Protein AF-A0A1I5LVK2-F1 (afdb_monomer_lite)

Structure (mmCIF, N/CA/C/O backbone):
data_AF-A0A1I5LVK2-F1
#
_entry.id   AF-A0A1I5LVK2-F1
#
loop_
_atom_site.group_PDB
_atom_site.id
_atom_site.type_symbol
_atom_site.label_atom_id
_atom_site.label_alt_id
_atom_site.label_comp_id
_atom_site.label_asym_id
_atom_site.label_entity_id
_atom_site.label_seq_id
_atom_site.pdbx_PDB_ins_code
_atom_site.Cartn_x
_atom_site.Cartn_y
_atom_site.Cartn_z
_atom_site.occupancy
_atom_site.B_iso_or_equiv
_atom_site.auth_seq_id
_atom_site.auth_comp_id
_atom_site.auth_asym_id
_atom_site.auth_atom_id
_atom_site.pdbx_PDB_model_num
ATOM 1 N N . MET A 1 1 ? 10.920 -1.370 -8.338 1.00 91.69 1 MET A N 1
ATOM 2 C 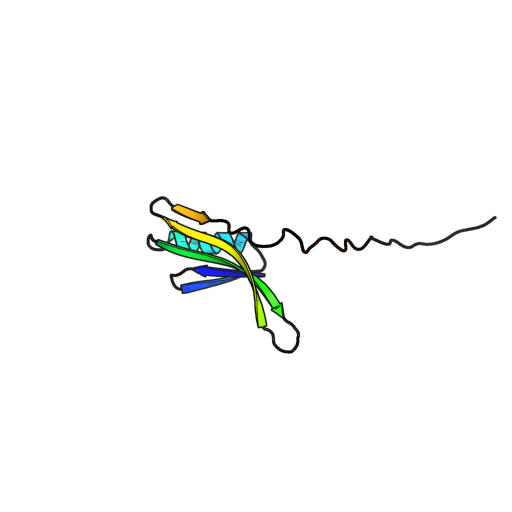CA . MET A 1 1 ? 9.655 -0.645 -8.576 1.00 91.69 1 MET A CA 1
ATOM 3 C C . MET A 1 1 ? 8.695 -1.014 -7.463 1.00 91.69 1 MET A C 1
ATOM 5 O O . MET A 1 1 ? 8.809 -2.104 -6.922 1.00 91.69 1 MET A O 1
ATOM 9 N N . TYR A 1 2 ? 7.764 -0.139 -7.130 1.00 92.25 2 TYR A N 1
ATOM 10 C CA . TYR A 1 2 ? 6.768 -0.337 -6.092 1.00 92.25 2 TYR A CA 1
ATOM 11 C C . TYR A 1 2 ? 5.381 -0.197 -6.699 1.00 92.25 2 TYR A C 1
ATOM 13 O O . TYR A 1 2 ? 5.048 0.837 -7.275 1.00 92.25 2 TYR A O 1
ATOM 21 N N . ALA A 1 3 ? 4.586 -1.251 -6.582 1.00 94.94 3 ALA A N 1
ATOM 22 C CA . ALA A 1 3 ? 3.168 -1.215 -6.892 1.00 94.94 3 ALA A CA 1
ATOM 23 C C . ALA A 1 3 ? 2.394 -0.938 -5.605 1.00 94.94 3 ALA A C 1
ATOM 25 O O . ALA A 1 3 ? 2.745 -1.456 -4.545 1.00 94.94 3 ALA A O 1
ATOM 26 N N . TRP A 1 4 ? 1.341 -0.140 -5.687 1.00 95.75 4 TRP A N 1
ATOM 27 C CA . TRP A 1 4 ? 0.462 0.119 -4.559 1.00 95.75 4 TRP A CA 1
ATOM 28 C C . TRP A 1 4 ? -0.997 0.014 -4.976 1.00 95.75 4 TRP A C 1
ATOM 30 O O . TRP A 1 4 ? -1.358 0.330 -6.110 1.00 95.75 4 TRP A O 1
ATOM 40 N N . ASP A 1 5 ? -1.832 -0.431 -4.049 1.00 96.06 5 ASP A N 1
ATOM 41 C CA . ASP A 1 5 ? -3.272 -0.557 -4.234 1.00 96.06 5 ASP A CA 1
ATOM 42 C C . ASP A 1 5 ? -4.013 -0.333 -2.919 1.00 96.06 5 ASP A C 1
ATOM 44 O O . ASP A 1 5 ? -3.478 -0.530 -1.825 1.00 96.06 5 ASP A O 1
ATOM 48 N N . VAL A 1 6 ? -5.266 0.086 -3.040 1.00 95.88 6 VAL A N 1
ATOM 49 C CA . VAL A 1 6 ? -6.200 0.287 -1.940 1.00 95.88 6 VAL A CA 1
ATOM 50 C C . VAL A 1 6 ? -7.509 -0.411 -2.286 1.00 95.88 6 VAL A C 1
ATOM 52 O O . VAL A 1 6 ? -7.974 -0.376 -3.423 1.00 95.88 6 VAL A O 1
ATOM 55 N N . GLY A 1 7 ? -8.154 -1.021 -1.291 1.00 93.19 7 GLY A N 1
ATOM 56 C CA . GLY A 1 7 ? -9.404 -1.773 -1.447 1.00 93.19 7 GLY A CA 1
ATOM 57 C C . GLY A 1 7 ? -10.606 -0.954 -1.937 1.00 93.19 7 GLY A C 1
ATOM 58 O O . GLY A 1 7 ? -11.682 -1.514 -2.110 1.00 93.19 7 GLY A O 1
ATOM 59 N N . ASN A 1 8 ? -10.440 0.353 -2.159 1.00 89.06 8 ASN A N 1
ATOM 60 C CA . ASN A 1 8 ? -11.409 1.228 -2.820 1.00 89.06 8 ASN A CA 1
ATOM 61 C C . ASN A 1 8 ? -11.180 1.352 -4.346 1.00 89.06 8 ASN A C 1
ATOM 63 O O . ASN A 1 8 ? -11.862 2.142 -4.993 1.00 89.06 8 ASN A O 1
ATOM 67 N N . GLY A 1 9 ? -10.228 0.603 -4.914 1.00 91.00 9 GLY A N 1
ATOM 68 C CA . GLY A 1 9 ? -9.939 0.567 -6.350 1.00 91.00 9 GLY A CA 1
ATOM 69 C C . GLY A 1 9 ? -8.869 1.553 -6.826 1.00 91.00 9 GLY A C 1
ATOM 70 O O . GLY A 1 9 ? -8.574 1.585 -8.017 1.00 91.00 9 GLY A O 1
ATOM 71 N N . GLN A 1 10 ? -8.270 2.349 -5.935 1.00 95.25 10 GLN A N 1
ATOM 72 C CA . GLN A 1 10 ? -7.130 3.199 -6.290 1.00 95.25 10 GLN A CA 1
ATOM 73 C C . GLN A 1 10 ? -5.836 2.382 -6.306 1.00 95.25 10 GLN A C 1
ATOM 75 O O . GLN A 1 10 ? -5.576 1.615 -5.381 1.00 95.25 10 GLN A O 1
ATOM 80 N N . SER A 1 11 ? -5.013 2.564 -7.335 1.00 95.75 11 SER A N 1
ATOM 81 C CA . SER A 1 11 ? -3.742 1.850 -7.482 1.00 95.75 11 SER A CA 1
ATOM 82 C C . SER A 1 11 ? -2.768 2.590 -8.394 1.00 95.75 11 SER A C 1
ATOM 84 O O . SER A 1 11 ? -3.190 3.398 -9.224 1.00 95.75 11 SER A O 1
ATOM 86 N N . GLY A 1 12 ? -1.482 2.256 -8.307 1.00 95.25 12 GLY A N 1
ATOM 87 C CA . GLY A 1 12 ? -0.449 2.793 -9.188 1.00 95.25 12 GLY A CA 1
ATOM 88 C C . GLY A 1 12 ? 0.900 2.092 -9.041 1.00 95.25 12 GLY A C 1
ATOM 89 O O . GLY A 1 12 ? 1.063 1.171 -8.242 1.00 95.25 12 GLY A O 1
ATOM 90 N N . VAL A 1 13 ? 1.879 2.541 -9.828 1.00 94.62 13 VAL A N 1
ATOM 91 C CA . VAL A 1 13 ? 3.269 2.065 -9.782 1.00 94.62 13 VAL A CA 1
ATOM 92 C C . VAL A 1 13 ? 4.207 3.268 -9.764 1.00 94.62 13 VAL A C 1
ATOM 94 O O . VAL A 1 13 ? 3.979 4.247 -10.469 1.00 94.62 13 VAL A O 1
ATOM 97 N N . THR A 1 14 ? 5.261 3.194 -8.959 1.00 94.38 14 THR A N 1
ATOM 98 C CA . THR A 1 14 ? 6.326 4.202 -8.865 1.00 94.38 14 THR A CA 1
ATOM 99 C C . THR A 1 14 ? 7.662 3.512 -8.595 1.00 94.38 14 THR A C 1
ATOM 101 O O . THR A 1 14 ? 7.709 2.370 -8.147 1.00 94.38 14 THR A O 1
ATOM 104 N N . ASP A 1 15 ? 8.776 4.147 -8.918 1.00 92.75 15 ASP A N 1
ATOM 105 C CA . ASP A 1 15 ? 10.120 3.696 -8.559 1.00 92.75 15 ASP A CA 1
ATOM 106 C C . ASP A 1 15 ? 10.545 4.120 -7.141 1.00 92.75 15 ASP A C 1
ATOM 108 O O . ASP A 1 15 ? 11.512 3.564 -6.619 1.00 92.75 15 ASP A O 1
ATOM 112 N N . ASP A 1 16 ? 9.777 4.996 -6.490 1.00 92.62 16 ASP A N 1
ATOM 113 C CA . ASP A 1 16 ? 10.025 5.516 -5.147 1.00 92.62 16 ASP A CA 1
ATOM 114 C C . ASP A 1 16 ? 9.083 4.876 -4.104 1.00 92.62 16 ASP A C 1
ATOM 116 O O . ASP A 1 16 ? 7.853 4.949 -4.188 1.00 92.62 16 ASP A O 1
ATOM 120 N N . MET A 1 17 ? 9.677 4.234 -3.095 1.00 91.25 17 MET A N 1
ATOM 121 C CA . MET A 1 17 ? 8.948 3.590 -2.001 1.00 91.25 17 MET A CA 1
ATOM 122 C C . MET A 1 17 ? 8.163 4.596 -1.157 1.00 91.25 17 MET A C 1
ATOM 124 O O . MET A 1 17 ? 7.022 4.319 -0.784 1.00 91.25 17 MET A O 1
ATOM 128 N N . ASP A 1 18 ? 8.757 5.747 -0.854 1.00 92.81 18 ASP A N 1
ATOM 129 C CA . ASP A 1 18 ? 8.147 6.763 -0.001 1.00 92.81 18 ASP A CA 1
ATOM 130 C C . ASP A 1 18 ? 6.978 7.424 -0.734 1.00 92.81 18 ASP A C 1
ATOM 132 O O . ASP A 1 18 ? 5.915 7.645 -0.149 1.00 92.81 18 ASP A O 1
ATOM 136 N N . ALA A 1 19 ? 7.113 7.628 -2.049 1.00 94.69 19 ALA A N 1
ATOM 137 C CA . ALA A 1 19 ? 6.003 8.059 -2.892 1.00 94.69 19 ALA A CA 1
ATOM 138 C C . ALA A 1 19 ? 4.864 7.023 -2.919 1.00 94.69 19 ALA A C 1
ATOM 140 O O . ALA A 1 19 ? 3.688 7.391 -2.847 1.00 94.69 19 ALA A O 1
ATOM 141 N N . ALA A 1 20 ? 5.173 5.723 -2.990 1.00 94.25 20 ALA A N 1
ATOM 142 C CA . ALA A 1 20 ? 4.158 4.667 -2.935 1.00 94.25 20 ALA A CA 1
ATOM 143 C C . ALA A 1 20 ? 3.402 4.670 -1.595 1.00 94.25 20 ALA A C 1
ATOM 145 O O . ALA A 1 20 ? 2.172 4.602 -1.574 1.00 94.25 20 ALA A O 1
ATOM 146 N N . ILE A 1 21 ? 4.128 4.810 -0.482 1.00 94.00 21 ILE A N 1
ATOM 147 C CA . ILE A 1 21 ? 3.560 4.924 0.867 1.00 94.00 21 ILE A CA 1
ATOM 148 C C . ILE A 1 21 ? 2.650 6.153 0.961 1.00 94.00 21 ILE A C 1
ATOM 150 O O . ILE A 1 21 ? 1.491 6.023 1.357 1.00 94.00 21 ILE A O 1
ATOM 154 N N . ALA A 1 22 ? 3.127 7.325 0.535 1.00 94.88 22 ALA A N 1
ATOM 155 C CA . ALA A 1 22 ? 2.356 8.566 0.559 1.00 94.88 22 ALA A CA 1
ATOM 156 C C . ALA A 1 22 ? 1.058 8.473 -0.263 1.00 94.88 22 ALA A C 1
ATOM 158 O O . ALA A 1 22 ? 0.013 8.957 0.178 1.00 94.88 22 ALA A O 1
ATOM 159 N N . ASN A 1 23 ? 1.091 7.801 -1.419 1.00 95.81 23 ASN A N 1
ATOM 160 C CA . ASN A 1 23 ? -0.104 7.563 -2.230 1.00 95.81 23 ASN A CA 1
ATOM 161 C C . ASN A 1 23 ? -1.138 6.687 -1.504 1.00 95.81 23 ASN A C 1
ATOM 163 O O . ASN A 1 23 ? -2.324 7.022 -1.494 1.00 95.81 23 ASN A O 1
ATOM 167 N N . VAL A 1 24 ? -0.703 5.606 -0.845 1.00 95.25 24 VAL A N 1
ATOM 168 C CA . VAL A 1 24 ? -1.591 4.758 -0.031 1.00 95.25 24 VAL A CA 1
ATOM 169 C C . VAL A 1 24 ? -2.179 5.539 1.141 1.00 95.25 24 VAL A C 1
ATOM 171 O O . VAL A 1 24 ? -3.378 5.436 1.402 1.00 95.25 24 VAL A O 1
ATOM 174 N N . GLU A 1 25 ? -1.378 6.349 1.836 1.00 94.94 25 GLU A N 1
ATOM 175 C CA . GLU A 1 25 ? -1.885 7.184 2.927 1.00 94.9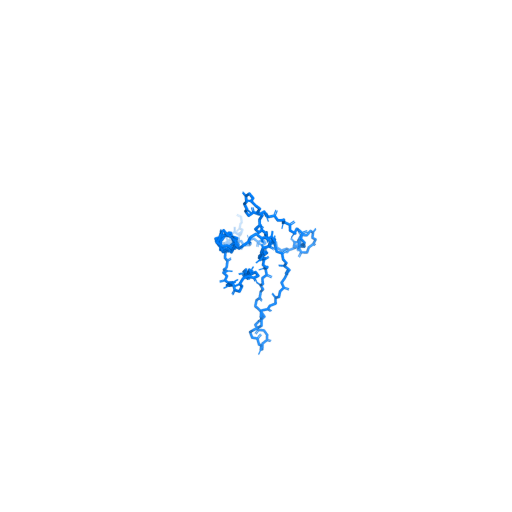4 25 GLU A CA 1
ATOM 176 C C . GLU A 1 25 ? -2.939 8.176 2.446 1.00 94.94 25 GLU A C 1
ATOM 178 O O . GLU A 1 25 ? -3.992 8.309 3.074 1.00 94.94 25 GLU A O 1
ATOM 183 N N . LEU A 1 26 ? -2.666 8.867 1.339 1.00 94.88 26 LEU A N 1
ATOM 184 C CA . LEU A 1 26 ? -3.577 9.848 0.765 1.00 94.88 26 LEU A CA 1
ATOM 185 C C . LEU A 1 26 ? -4.903 9.194 0.361 1.00 94.88 26 LEU A C 1
ATOM 187 O O . LEU A 1 26 ? -5.968 9.701 0.714 1.00 94.88 26 LEU A O 1
ATOM 191 N N . ALA A 1 27 ? -4.839 8.041 -0.308 1.00 94.75 27 ALA A N 1
ATOM 192 C CA . ALA A 1 27 ? -6.013 7.269 -0.702 1.00 94.75 27 ALA A CA 1
ATOM 193 C C . ALA A 1 27 ? -6.821 6.777 0.514 1.00 94.75 27 ALA A C 1
ATOM 195 O O . ALA A 1 27 ? -8.045 6.911 0.549 1.00 94.75 27 ALA A O 1
ATOM 196 N N . LEU A 1 28 ? -6.156 6.276 1.561 1.00 94.88 28 LEU A N 1
ATOM 197 C CA . LEU A 1 28 ? -6.831 5.799 2.771 1.00 94.88 28 LEU A CA 1
ATOM 198 C C . LEU A 1 28 ? -7.431 6.923 3.621 1.00 94.88 28 LEU A C 1
ATOM 200 O O . LEU A 1 28 ? -8.441 6.692 4.284 1.00 94.88 28 LEU A O 1
ATOM 204 N N . ARG A 1 29 ? -6.862 8.136 3.616 1.00 92.75 29 ARG A N 1
ATOM 205 C CA . ARG A 1 29 ? -7.425 9.287 4.352 1.00 92.75 29 ARG A CA 1
ATOM 206 C C . ARG A 1 29 ? -8.832 9.654 3.881 1.00 92.75 29 ARG A C 1
ATOM 208 O O . ARG A 1 29 ? -9.643 10.058 4.710 1.00 92.75 29 ARG A O 1
ATOM 215 N N . GLY A 1 30 ? -9.112 9.500 2.587 1.00 89.06 30 GLY A N 1
ATOM 216 C CA . GLY A 1 30 ? -10.437 9.728 2.001 1.00 89.06 30 GLY A CA 1
ATOM 217 C C . GLY A 1 30 ? -11.368 8.511 2.038 1.00 89.06 30 GLY A C 1
ATOM 218 O O . GLY A 1 30 ? -12.530 8.626 1.658 1.00 89.06 30 GLY A O 1
ATOM 219 N N . ALA A 1 31 ? -10.877 7.348 2.469 1.00 91.69 31 ALA A N 1
ATOM 220 C CA . ALA A 1 31 ? -11.630 6.101 2.460 1.00 91.69 31 ALA A CA 1
ATOM 221 C C . ALA A 1 31 ? -12.424 5.876 3.759 1.00 91.69 31 ALA A C 1
ATOM 223 O O . ALA A 1 31 ? -12.122 6.438 4.816 1.00 91.69 31 ALA A O 1
ATOM 224 N N . SER A 1 32 ? -13.430 5.001 3.693 1.00 92.75 32 SER A N 1
ATOM 225 C CA . SER A 1 32 ? -14.174 4.540 4.869 1.00 92.75 32 SER A CA 1
ATOM 226 C C . SER A 1 32 ? -13.277 3.770 5.848 1.00 92.75 32 SER A C 1
ATOM 228 O O . SER A 1 32 ? -12.300 3.127 5.451 1.00 92.75 32 SER A O 1
ATOM 230 N N . THR A 1 33 ? -13.628 3.786 7.139 1.00 94.25 33 THR A N 1
ATOM 231 C CA . THR A 1 33 ? -12.978 2.930 8.144 1.00 94.25 33 THR A CA 1
ATOM 232 C C . THR A 1 33 ? -13.013 1.466 7.704 1.00 94.25 33 THR A C 1
ATOM 234 O O . THR A 1 33 ? -14.021 0.970 7.207 1.00 94.25 33 THR A O 1
ATOM 237 N N . GLY A 1 34 ? -11.898 0.763 7.898 1.00 92.50 34 GLY A N 1
ATOM 238 C CA . GLY A 1 34 ? -11.740 -0.652 7.577 1.00 92.50 34 GLY A CA 1
ATOM 239 C C . GLY A 1 34 ? -11.133 -0.919 6.201 1.00 92.50 34 GLY A C 1
ATOM 240 O O . GLY A 1 34 ? -10.643 -2.029 5.980 1.00 92.50 34 GLY A O 1
ATOM 241 N N . VAL A 1 35 ? -11.086 0.079 5.310 1.00 95.56 35 VAL A N 1
ATOM 242 C CA . VAL A 1 35 ? -10.412 -0.046 4.009 1.00 95.56 35 VAL A CA 1
ATOM 243 C C . VAL A 1 35 ? -8.918 -0.285 4.221 1.00 95.56 35 VAL A C 1
ATOM 245 O O . VAL A 1 35 ? -8.295 0.296 5.112 1.00 95.56 35 VAL A O 1
ATOM 248 N N . ARG A 1 36 ? -8.346 -1.175 3.411 1.00 96.19 36 ARG A N 1
ATOM 249 C CA . ARG A 1 36 ? -6.936 -1.572 3.472 1.00 96.19 36 ARG A CA 1
ATOM 250 C C . ARG A 1 36 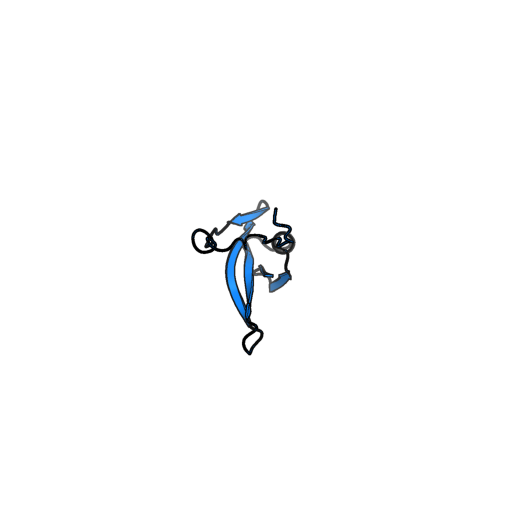? -6.205 -1.126 2.219 1.00 96.19 36 ARG A C 1
ATOM 252 O O . ARG A 1 36 ? -6.823 -1.023 1.166 1.00 96.19 36 ARG A O 1
ATOM 259 N N . GLY A 1 37 ? -4.909 -0.898 2.342 1.00 95.81 37 GLY A N 1
ATOM 260 C CA . GLY A 1 37 ? -4.006 -0.686 1.223 1.00 95.81 37 GLY A CA 1
ATOM 261 C C . GLY A 1 37 ? -2.700 -1.434 1.431 1.00 95.81 37 GLY A C 1
ATOM 262 O O . GLY A 1 37 ? -2.364 -1.812 2.555 1.0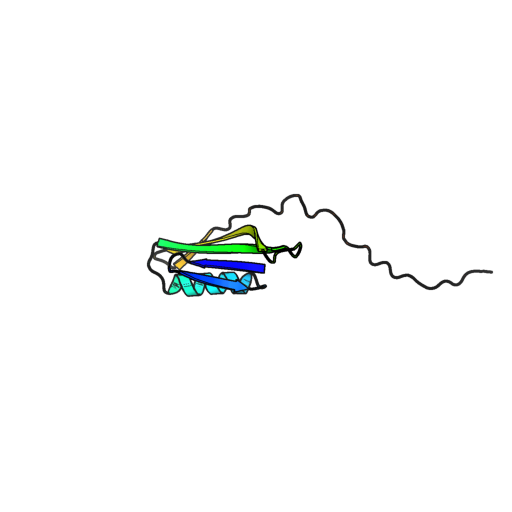0 95.81 37 GLY A O 1
ATOM 263 N N . ALA A 1 38 ? -1.976 -1.665 0.347 1.00 95.38 38 ALA A N 1
ATOM 264 C CA . ALA A 1 38 ? -0.704 -2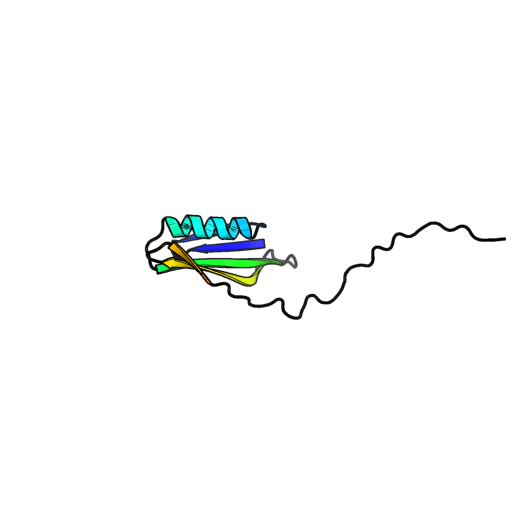.361 0.366 1.00 95.38 38 ALA A CA 1
ATOM 265 C C . ALA A 1 38 ? 0.290 -1.690 -0.578 1.00 95.38 38 ALA A C 1
ATOM 267 O O . ALA A 1 38 ? -0.079 -1.106 -1.595 1.00 95.38 38 ALA A O 1
ATOM 268 N N . VAL A 1 39 ? 1.565 -1.814 -0.229 1.00 94.62 39 VAL A N 1
ATOM 269 C CA . VAL A 1 39 ? 2.697 -1.505 -1.096 1.00 94.62 39 VAL A CA 1
ATOM 270 C C . VAL A 1 39 ? 3.475 -2.799 -1.309 1.00 94.62 39 VAL A C 1
ATOM 272 O O . VAL A 1 39 ? 3.840 -3.488 -0.350 1.00 94.62 39 VAL A O 1
ATOM 275 N N . ARG A 1 40 ? 3.729 -3.134 -2.571 1.00 93.31 40 ARG A N 1
ATOM 276 C CA . ARG A 1 40 ? 4.457 -4.322 -3.022 1.00 93.31 40 ARG A CA 1
ATOM 277 C C . ARG A 1 40 ? 5.713 -3.909 -3.765 1.00 93.31 40 ARG A C 1
ATOM 279 O O . ARG A 1 40 ? 5.666 -2.995 -4.585 1.00 93.31 40 ARG A O 1
ATOM 286 N N . LEU A 1 41 ? 6.824 -4.592 -3.512 1.00 90.88 41 LEU A N 1
ATOM 287 C CA . LEU A 1 41 ? 7.991 -4.491 -4.375 1.00 90.88 41 LEU A CA 1
ATOM 288 C C . LEU A 1 41 ? 7.742 -5.353 -5.612 1.00 90.88 41 LEU A C 1
ATOM 290 O O . LEU A 1 41 ? 7.409 -6.527 -5.503 1.00 90.88 41 LEU A O 1
ATOM 294 N N . VAL A 1 42 ? 7.943 -4.774 -6.788 1.00 89.88 42 VAL A N 1
ATOM 295 C CA . VAL A 1 42 ? 7.854 -5.475 -8.065 1.00 89.88 42 VAL A CA 1
ATOM 296 C C . VAL A 1 42 ? 9.108 -5.225 -8.899 1.00 89.88 42 VAL A C 1
ATOM 298 O O . VAL A 1 42 ? 9.735 -4.156 -8.840 1.00 89.88 42 VAL A O 1
ATOM 301 N N . THR A 1 43 ? 9.469 -6.216 -9.703 1.00 87.31 43 THR A N 1
ATOM 302 C CA . THR A 1 43 ? 10.488 -6.098 -10.751 1.00 87.31 43 THR A CA 1
ATOM 303 C C . THR A 1 43 ? 9.884 -6.441 -12.106 1.00 87.31 43 THR A C 1
ATOM 305 O O . THR A 1 43 ? 8.801 -7.012 -12.175 1.00 87.31 43 THR A O 1
ATOM 308 N N . VAL A 1 44 ? 10.559 -6.071 -13.190 1.00 82.38 44 VAL A N 1
ATOM 309 C CA . VAL A 1 44 ? 10.123 -6.392 -14.551 1.00 82.38 44 VAL A CA 1
ATOM 310 C C . VAL A 1 44 ? 11.049 -7.460 -15.111 1.00 82.38 44 VAL A C 1
ATOM 312 O O . VAL A 1 44 ? 12.264 -7.262 -15.167 1.00 82.38 44 VAL A O 1
ATOM 315 N N . SER A 1 45 ? 10.481 -8.585 -15.538 1.00 78.75 45 SER A N 1
ATOM 316 C CA . SER A 1 45 ? 11.210 -9.554 -16.355 1.00 78.75 45 SER A CA 1
ATOM 317 C C . SER A 1 45 ? 11.334 -9.022 -17.776 1.00 78.75 45 SER A C 1
ATOM 319 O O . SER A 1 45 ? 10.340 -8.625 -18.378 1.00 78.75 45 SER A O 1
ATOM 321 N N . MET A 1 46 ? 12.550 -9.023 -18.320 1.00 68.56 46 MET A N 1
ATOM 322 C CA . MET A 1 46 ? 12.822 -8.628 -19.711 1.00 68.56 46 MET A CA 1
ATOM 323 C C . MET A 1 46 ? 13.003 -9.845 -20.637 1.00 68.56 46 MET A C 1
ATOM 325 O O . MET A 1 46 ? 13.272 -9.694 -21.828 1.00 68.56 46 MET A O 1
ATOM 329 N N . CYS A 1 47 ? 12.845 -11.067 -20.119 1.00 63.22 47 CYS A N 1
ATOM 330 C CA . CYS A 1 47 ? 12.998 -12.297 -20.893 1.00 63.22 47 CYS A CA 1
ATOM 331 C C . CYS A 1 47 ? 11.714 -12.609 -21.679 1.00 63.22 47 CYS A C 1
ATOM 333 O O . CYS A 1 47 ? 10.867 -13.378 -21.236 1.00 63.22 47 CYS A O 1
ATOM 335 N N . GLY A 1 48 ? 11.565 -12.002 -22.859 1.00 58.97 48 GLY A N 1
ATOM 336 C CA . GLY A 1 48 ? 10.575 -12.388 -23.876 1.00 58.97 48 GLY A CA 1
ATOM 337 C C . GLY A 1 48 ? 9.130 -11.926 -23.641 1.00 58.97 48 GLY A C 1
ATOM 338 O O . GLY A 1 48 ? 8.368 -11.853 -24.604 1.00 58.97 48 GLY A O 1
ATOM 339 N N . ARG A 1 49 ? 8.756 -11.554 -22.410 1.00 59.91 49 ARG A N 1
ATOM 340 C CA . ARG A 1 49 ? 7.520 -10.827 -22.074 1.00 59.91 49 ARG A CA 1
ATOM 341 C C . ARG A 1 49 ? 7.788 -9.860 -20.925 1.00 59.91 49 ARG A C 1
ATOM 343 O O . ARG A 1 49 ? 8.335 -10.269 -19.907 1.00 59.91 49 ARG A O 1
ATOM 350 N N . SER A 1 50 ? 7.391 -8.598 -21.093 1.00 70.62 50 SER A N 1
ATOM 351 C CA . SER A 1 50 ? 7.432 -7.585 -20.035 1.00 70.62 50 SER A CA 1
ATOM 352 C C . SER A 1 50 ? 6.385 -7.918 -18.972 1.00 70.62 50 SER A C 1
ATOM 354 O O . SER A 1 50 ? 5.246 -7.462 -19.044 1.00 70.62 50 SER A O 1
ATOM 356 N N . GLU A 1 51 ? 6.756 -8.764 -18.018 1.00 79.19 51 GLU A N 1
ATOM 357 C CA . GLU A 1 51 ? 5.890 -9.196 -16.920 1.00 79.19 51 GLU A CA 1
ATOM 358 C C . GLU A 1 51 ? 6.371 -8.583 -15.604 1.00 79.19 51 GLU A C 1
ATOM 360 O O . GLU A 1 51 ? 7.567 -8.592 -15.296 1.00 79.19 51 GLU A O 1
ATOM 365 N N . TYR A 1 52 ? 5.430 -8.047 -14.824 1.00 79.12 52 TYR A N 1
ATOM 366 C CA . TYR A 1 52 ? 5.699 -7.599 -13.462 1.00 79.12 52 TYR A CA 1
ATOM 367 C C . TYR A 1 52 ? 5.753 -8.815 -12.540 1.00 79.12 52 TYR A C 1
ATOM 369 O O . TYR A 1 52 ? 4.756 -9.507 -12.344 1.00 79.12 52 TYR A O 1
ATOM 377 N N . ILE A 1 53 ? 6.924 -9.060 -11.967 1.00 84.88 53 ILE A N 1
ATOM 378 C CA . ILE A 1 53 ? 7.148 -10.087 -10.957 1.00 84.88 53 ILE A CA 1
ATOM 379 C C . ILE A 1 53 ? 6.964 -9.440 -9.584 1.00 84.88 53 ILE A C 1
ATOM 381 O O . ILE A 1 53 ? 7.672 -8.487 -9.247 1.00 84.88 53 ILE A O 1
ATOM 385 N N . ASP A 1 54 ? 6.033 -9.974 -8.794 1.00 87.75 54 ASP A N 1
ATOM 386 C CA . ASP A 1 54 ? 5.849 -9.608 -7.387 1.00 87.75 54 ASP A CA 1
ATOM 387 C C . ASP A 1 54 ? 6.997 -10.182 -6.544 1.00 87.75 54 ASP A C 1
ATOM 389 O O . ASP A 1 54 ? 7.226 -11.392 -6.519 1.00 87.75 54 ASP A O 1
ATOM 393 N N . LEU A 1 55 ? 7.738 -9.297 -5.880 1.00 87.00 55 LEU A N 1
ATOM 394 C CA . LEU A 1 55 ? 8.838 -9.636 -4.979 1.00 87.00 55 LEU A CA 1
ATOM 395 C C . LEU A 1 55 ? 8.407 -9.638 -3.505 1.00 87.00 55 LEU A C 1
ATOM 397 O O . LEU A 1 55 ? 9.189 -10.041 -2.645 1.00 87.00 55 LEU A O 1
ATOM 401 N N . GLY A 1 56 ? 7.178 -9.214 -3.201 1.00 88.94 56 GLY A N 1
ATOM 402 C CA . GLY A 1 56 ? 6.586 -9.266 -1.871 1.00 88.94 56 GLY A CA 1
ATOM 403 C C . GLY A 1 56 ? 6.022 -7.933 -1.382 1.00 88.94 56 GLY A C 1
ATOM 404 O O . GLY A 1 56 ? 6.313 -6.851 -1.892 1.00 88.94 56 GLY A O 1
ATOM 405 N N . ILE A 1 57 ? 5.211 -8.017 -0.328 1.00 90.69 57 ILE A N 1
ATOM 406 C CA . ILE A 1 57 ? 4.617 -6.859 0.347 1.00 90.69 57 ILE A CA 1
ATOM 407 C C . ILE A 1 57 ? 5.660 -6.210 1.261 1.00 90.69 57 ILE A C 1
ATOM 409 O O . ILE A 1 57 ? 6.203 -6.868 2.147 1.00 90.69 57 ILE A O 1
ATOM 413 N N . VAL A 1 58 ? 5.895 -4.910 1.076 1.00 89.81 58 VAL A N 1
ATOM 414 C CA . VAL A 1 58 ? 6.819 -4.114 1.905 1.00 89.81 58 VAL A CA 1
ATOM 415 C C . VAL A 1 58 ? 6.099 -3.364 3.026 1.00 89.81 58 VAL A C 1
ATOM 417 O O . VAL A 1 58 ? 6.695 -3.064 4.062 1.00 89.81 58 VAL A O 1
ATOM 420 N N . GLY A 1 59 ? 4.802 -3.105 2.855 1.00 91.50 59 GLY A N 1
ATOM 421 C CA . GLY A 1 59 ? 3.971 -2.463 3.863 1.00 91.50 59 GLY A CA 1
ATOM 422 C C . GLY A 1 59 ? 2.488 -2.667 3.593 1.00 91.50 59 GLY A C 1
ATOM 423 O O . GLY A 1 59 ? 2.048 -2.650 2.446 1.00 91.50 59 GLY A O 1
ATOM 424 N N . GLU A 1 60 ? 1.720 -2.840 4.662 1.00 94.62 60 GLU A N 1
ATOM 425 C CA . GLU A 1 60 ? 0.261 -2.851 4.623 1.00 94.62 60 GLU A CA 1
ATOM 426 C C . GLU A 1 60 ? -0.261 -1.722 5.499 1.00 94.62 60 GLU A C 1
ATOM 428 O O . GLU A 1 60 ? 0.292 -1.428 6.560 1.00 94.62 60 GLU A O 1
ATOM 433 N N . ALA A 1 61 ? -1.349 -1.104 5.074 1.00 94.88 61 ALA A N 1
ATOM 434 C CA . ALA A 1 61 ? -2.016 -0.050 5.806 1.00 94.88 61 ALA A CA 1
ATOM 435 C C . ALA A 1 61 ? -3.506 -0.350 5.916 1.00 94.88 61 ALA A C 1
ATOM 437 O O . ALA A 1 61 ? -4.110 -0.980 5.046 1.00 94.88 61 ALA A O 1
ATOM 438 N N . ARG A 1 62 ? -4.132 0.140 6.981 1.00 95.50 62 ARG A N 1
ATOM 439 C CA . ARG A 1 62 ? -5.592 0.185 7.080 1.00 95.50 62 ARG A CA 1
ATOM 440 C C . ARG A 1 62 ? -6.063 1.539 7.568 1.00 95.50 62 ARG A C 1
ATOM 442 O O . ARG A 1 62 ? -5.421 2.158 8.417 1.00 95.50 62 ARG A O 1
ATOM 449 N N . ARG A 1 63 ? -7.233 1.957 7.103 1.00 95.81 63 ARG A N 1
ATOM 450 C CA . ARG A 1 63 ? -7.961 3.077 7.683 1.00 95.81 63 ARG A CA 1
ATOM 451 C C . ARG A 1 63 ? -8.611 2.625 8.990 1.00 95.81 63 ARG A C 1
ATOM 453 O O . ARG A 1 63 ? -9.498 1.776 8.982 1.00 95.81 63 ARG A O 1
ATOM 460 N N . GLY A 1 64 ? -8.136 3.153 10.112 1.00 92.25 64 GLY A N 1
ATOM 461 C CA . GLY A 1 64 ? -8.788 3.046 11.416 1.00 92.25 64 GLY A CA 1
ATOM 462 C C . GLY A 1 64 ? -9.514 4.340 11.781 1.00 92.25 64 GLY A C 1
ATOM 463 O O . GLY A 1 64 ? -9.357 5.358 11.108 1.00 92.25 64 GLY A O 1
ATOM 464 N N . ASP A 1 65 ? -10.256 4.312 12.886 1.00 88.56 65 ASP A N 1
ATOM 465 C CA . ASP A 1 65 ? -11.063 5.457 13.338 1.00 88.56 65 ASP A CA 1
ATOM 466 C C . ASP A 1 65 ? -10.219 6.699 13.664 1.00 88.56 65 ASP A C 1
ATOM 468 O O . ASP A 1 65 ? -10.651 7.826 13.446 1.00 88.56 65 ASP A O 1
ATOM 472 N N . GLY A 1 66 ? -8.983 6.498 14.133 1.00 87.25 66 GLY A N 1
ATOM 473 C CA . GLY A 1 66 ? -8.059 7.578 14.490 1.00 87.25 66 GLY A CA 1
ATOM 474 C C . GLY A 1 66 ? -7.039 7.958 13.414 1.00 87.25 66 GLY A C 1
ATOM 475 O O . GLY A 1 66 ? -6.225 8.844 13.653 1.00 87.25 66 GLY A O 1
ATOM 476 N N . GLY A 1 67 ? -7.002 7.292 12.255 1.00 91.62 67 GLY A N 1
ATOM 477 C CA . GLY A 1 67 ? -5.855 7.460 11.357 1.00 91.62 67 GLY A CA 1
ATOM 478 C C . GLY A 1 67 ? -5.635 6.333 10.361 1.00 91.62 67 GLY A C 1
ATOM 479 O O . GLY A 1 67 ? -6.426 5.399 10.251 1.00 91.62 67 GLY A O 1
ATOM 480 N N . VAL A 1 68 ? -4.552 6.444 9.600 1.00 93.88 68 VAL A N 1
ATOM 481 C CA . VAL A 1 68 ? -4.012 5.328 8.820 1.00 93.88 68 VAL A CA 1
ATOM 482 C C . VAL A 1 68 ? -3.036 4.578 9.722 1.00 93.88 68 VAL A C 1
ATOM 484 O O . VAL A 1 68 ? -2.154 5.184 10.323 1.00 93.88 68 VAL A O 1
ATOM 487 N N . LEU A 1 69 ? -3.232 3.271 9.863 1.00 93.94 69 LEU A N 1
ATOM 488 C CA . LEU A 1 69 ? -2.399 2.400 10.684 1.00 93.94 69 LEU A CA 1
ATOM 489 C C . LEU A 1 69 ? -1.562 1.516 9.770 1.00 93.94 69 LEU A C 1
ATOM 491 O O . LEU A 1 69 ? -2.122 0.716 9.018 1.00 93.94 69 LEU A O 1
ATOM 495 N N . TRP A 1 70 ? -0.244 1.643 9.869 1.00 92.31 70 TRP A N 1
ATOM 496 C CA . TRP A 1 70 ? 0.704 0.837 9.111 1.00 92.31 70 TRP A CA 1
ATOM 497 C C . TRP A 1 70 ? 1.114 -0.408 9.886 1.00 92.31 70 TRP A C 1
ATOM 499 O O . TRP A 1 70 ? 1.470 -0.350 11.061 1.00 92.31 70 TRP A O 1
ATOM 509 N N . THR A 1 71 ? 1.099 -1.541 9.199 1.00 89.31 71 THR A N 1
ATOM 510 C CA . THR A 1 71 ? 1.724 -2.781 9.638 1.00 89.31 71 THR A CA 1
ATOM 511 C C . THR A 1 71 ? 2.851 -3.087 8.667 1.00 89.31 71 THR A C 1
ATOM 513 O O . THR A 1 71 ? 2.634 -3.350 7.483 1.00 89.31 71 THR A O 1
ATOM 516 N N . ARG A 1 72 ? 4.087 -3.027 9.160 1.00 76.44 72 ARG A N 1
ATOM 517 C CA . ARG A 1 72 ? 5.243 -3.423 8.363 1.00 76.44 72 ARG A CA 1
ATOM 518 C C . ARG A 1 72 ? 5.294 -4.942 8.326 1.00 76.44 72 ARG A C 1
ATOM 520 O O . ARG A 1 72 ? 5.578 -5.574 9.341 1.00 76.44 72 ARG A O 1
ATOM 527 N N . ARG A 1 73 ? 5.076 -5.531 7.154 1.00 63.69 73 ARG A N 1
ATOM 528 C CA . ARG A 1 73 ? 5.460 -6.920 6.924 1.00 63.69 73 ARG A CA 1
ATOM 529 C C . ARG A 1 73 ? 6.916 -6.917 6.484 1.00 63.69 73 ARG A C 1
ATOM 531 O O . ARG A 1 73 ? 7.236 -6.752 5.317 1.00 63.69 73 ARG A O 1
ATOM 538 N N . SER A 1 74 ? 7.826 -7.055 7.442 1.00 50.78 74 SER A N 1
ATOM 539 C CA . SER A 1 74 ? 9.221 -7.367 7.144 1.00 50.78 74 SER A CA 1
ATOM 540 C C . SER A 1 74 ? 9.298 -8.815 6.665 1.00 50.78 74 SER A C 1
ATOM 542 O O . SER A 1 74 ? 9.613 -9.717 7.438 1.00 50.78 74 SER A O 1
ATOM 544 N N . SER A 1 75 ? 8.965 -9.064 5.403 1.00 55.38 75 SER A N 1
ATOM 545 C CA . SER A 1 75 ? 9.309 -10.322 4.753 1.00 55.38 75 SER A CA 1
ATOM 546 C C . SER A 1 75 ? 10.353 -10.064 3.675 1.00 55.38 75 SER A C 1
ATOM 548 O O . SER A 1 75 ? 10.036 -9.518 2.628 1.00 55.38 75 SER A O 1
ATOM 550 N N . TRP A 1 76 ? 11.565 -10.550 3.972 1.00 51.88 76 TRP A N 1
ATOM 551 C CA . TRP A 1 76 ? 12.547 -11.077 3.018 1.00 51.88 76 TRP A CA 1
ATOM 552 C C . TRP A 1 76 ? 13.607 -10.162 2.371 1.00 51.88 76 TRP A C 1
ATOM 554 O O . TRP A 1 76 ? 13.796 -10.174 1.168 1.00 51.88 76 TRP A O 1
ATOM 564 N N . TRP A 1 77 ? 14.485 -9.576 3.192 1.00 47.00 77 TRP A N 1
ATOM 565 C CA . TRP A 1 77 ? 15.939 -9.589 2.905 1.00 47.00 77 TRP A CA 1
ATOM 566 C C . TRP A 1 77 ? 16.705 -9.753 4.216 1.00 47.00 77 TRP A C 1
ATOM 568 O O . TRP A 1 77 ? 17.252 -8.815 4.782 1.00 47.00 77 TRP A O 1
ATOM 578 N N . GLY A 1 78 ? 16.670 -10.978 4.739 1.00 42.72 78 GLY A N 1
ATOM 579 C CA . GLY A 1 78 ? 17.520 -11.403 5.850 1.00 42.72 78 GLY A CA 1
ATOM 580 C C . GLY A 1 78 ? 18.699 -12.283 5.428 1.00 42.72 78 GLY A C 1
ATOM 581 O O . GLY A 1 78 ? 19.520 -12.599 6.282 1.00 42.72 78 GLY A O 1
ATOM 582 N N . THR A 1 79 ? 18.806 -12.742 4.167 1.00 47.47 79 THR A N 1
ATOM 583 C CA . THR A 1 79 ? 19.856 -13.739 3.822 1.00 47.47 79 THR A CA 1
ATOM 584 C C . THR A 1 79 ? 20.366 -13.764 2.368 1.00 47.47 79 THR A C 1
ATOM 586 O O . THR A 1 79 ? 21.380 -14.401 2.130 1.00 47.47 79 THR A O 1
ATOM 589 N N . ALA A 1 80 ? 19.779 -13.069 1.384 1.00 40.47 80 ALA A N 1
ATOM 590 C CA . ALA A 1 80 ? 20.161 -13.278 -0.031 1.00 40.47 80 ALA A CA 1
ATOM 591 C C . ALA A 1 80 ? 20.740 -12.058 -0.780 1.00 40.47 80 ALA A C 1
ATOM 593 O O . ALA A 1 80 ? 20.698 -12.022 -2.002 1.00 40.47 80 ALA A O 1
ATOM 594 N N . TYR A 1 81 ? 21.313 -11.078 -0.076 1.00 38.56 81 TYR A N 1
ATOM 595 C CA . TYR A 1 81 ? 22.179 -10.053 -0.687 1.00 38.56 81 TYR A CA 1
ATOM 596 C C . TYR A 1 81 ? 23.470 -9.895 0.129 1.00 38.56 81 TYR A C 1
ATOM 598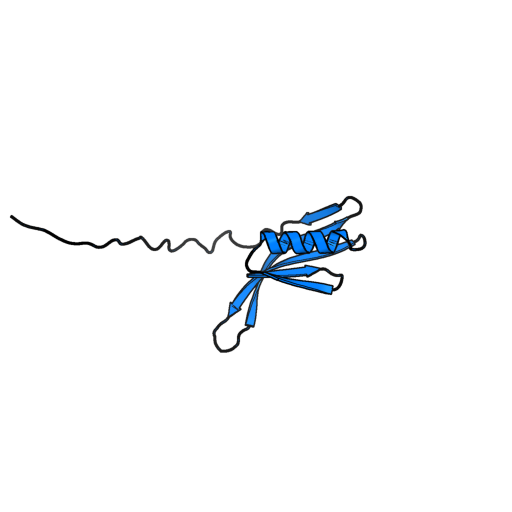 O O . TYR A 1 81 ? 23.886 -8.806 0.503 1.00 38.56 81 TYR A O 1
ATOM 606 N N . SER A 1 82 ? 24.103 -11.025 0.443 1.00 44.09 82 SER A N 1
ATOM 607 C CA . SER A 1 82 ? 25.529 -11.058 0.759 1.00 44.09 82 SER A CA 1
ATOM 608 C C . SER A 1 82 ? 26.231 -11.699 -0.427 1.00 44.09 82 SER A C 1
ATOM 610 O O . SER A 1 82 ? 26.379 -12.914 -0.468 1.00 44.09 82 SER A O 1
ATOM 612 N N . SER A 1 83 ? 26.539 -10.902 -1.448 1.00 45.62 83 SER A N 1
ATOM 613 C CA . SER A 1 83 ? 27.712 -11.082 -2.309 1.00 45.62 83 SER A CA 1
ATOM 614 C C . SER A 1 83 ? 27.722 -10.004 -3.390 1.00 45.62 83 SER A C 1
ATOM 616 O O . SER A 1 83 ? 26.699 -9.716 -4.005 1.00 45.62 83 SER A O 1
ATOM 618 N N . VAL A 1 84 ? 28.921 -9.485 -3.647 1.00 41.62 84 VAL A N 1
ATOM 619 C CA . VAL A 1 84 ? 29.301 -8.548 -4.711 1.00 41.62 84 VAL A CA 1
ATOM 620 C C . VAL A 1 84 ? 29.014 -7.074 -4.406 1.00 41.62 84 VAL A C 1
ATOM 622 O O . VAL A 1 84 ? 28.181 -6.417 -5.022 1.00 41.62 84 VAL A O 1
ATOM 625 N N . GLN A 1 85 ? 29.837 -6.504 -3.522 1.00 41.38 85 GLN A N 1
ATOM 626 C CA . GLN A 1 85 ? 30.457 -5.233 -3.891 1.00 41.38 85 GLN A CA 1
ATOM 627 C C . GLN A 1 85 ? 31.452 -5.551 -5.019 1.00 41.38 85 GLN A C 1
ATOM 629 O O . GLN A 1 85 ? 32.394 -6.307 -4.766 1.00 41.38 85 GLN A O 1
ATOM 634 N N . PRO A 1 86 ? 31.288 -5.047 -6.256 1.00 38.84 86 PRO A N 1
ATOM 635 C CA . PRO A 1 86 ? 32.400 -5.037 -7.184 1.00 38.84 86 PRO A CA 1
ATOM 636 C C . PRO A 1 86 ? 33.434 -4.072 -6.608 1.00 38.84 86 PRO A C 1
ATOM 638 O O . PRO A 1 86 ? 33.224 -2.860 -6.522 1.00 38.84 86 PRO A O 1
ATOM 641 N N . ASN A 1 87 ? 34.528 -4.671 -6.142 1.00 39.38 87 ASN A N 1
ATOM 642 C CA . ASN A 1 87 ? 35.791 -4.014 -5.875 1.00 39.38 87 ASN A CA 1
ATOM 643 C C . ASN A 1 87 ? 36.035 -3.002 -6.999 1.00 39.38 87 ASN A C 1
ATOM 645 O O . ASN A 1 87 ? 36.082 -3.375 -8.170 1.00 39.38 87 ASN A O 1
ATOM 649 N N . SER A 1 88 ? 36.108 -1.719 -6.657 1.00 44.91 88 SER A N 1
ATOM 650 C CA . SER A 1 88 ? 36.469 -0.691 -7.624 1.00 44.91 88 SER A CA 1
ATOM 651 C C . SER A 1 88 ? 37.951 -0.853 -7.943 1.00 44.91 88 SER A C 1
ATOM 653 O O . SER A 1 88 ? 38.806 -0.197 -7.354 1.00 44.91 88 SER A O 1
ATOM 655 N N . GLU A 1 89 ? 38.247 -1.756 -8.873 1.00 41.84 89 GLU A N 1
ATOM 656 C CA . GLU A 1 89 ? 39.485 -1.755 -9.632 1.00 41.84 89 GLU A CA 1
ATOM 657 C C . GLU A 1 89 ? 39.604 -0.401 -10.342 1.00 41.84 89 GLU A C 1
ATOM 659 O O . GLU A 1 89 ? 38.997 -0.151 -11.383 1.00 41.84 89 GLU A O 1
ATOM 664 N N . ARG A 1 90 ? 40.406 0.501 -9.774 1.00 41.78 90 ARG A N 1
ATOM 665 C CA . ARG A 1 90 ? 41.139 1.485 -10.570 1.00 41.78 90 ARG A CA 1
ATOM 666 C C . ARG A 1 90 ? 42.506 0.888 -10.898 1.00 41.78 90 ARG A C 1
ATOM 668 O O . ARG A 1 90 ? 43.443 1.024 -10.120 1.00 41.78 90 ARG A O 1
ATOM 675 N N . ALA A 1 91 ? 42.602 0.251 -12.062 1.00 41.41 91 ALA A N 1
ATOM 676 C CA . ALA A 1 91 ? 43.855 0.119 -12.807 1.00 41.41 91 ALA A CA 1
ATOM 677 C C . ALA A 1 91 ? 44.265 1.526 -13.301 1.00 41.41 91 ALA A C 1
ATOM 679 O O . ALA A 1 91 ? 43.451 2.214 -13.911 1.00 41.41 91 ALA A O 1
ATOM 680 N N . GLY A 1 92 ? 45.412 2.081 -12.896 1.00 41.56 92 GLY A N 1
ATOM 681 C CA . GLY A 1 92 ? 46.708 2.008 -13.595 1.00 41.56 92 GLY A CA 1
ATOM 682 C C . GLY A 1 92 ? 47.169 3.436 -13.995 1.00 41.56 92 GLY A C 1
ATOM 683 O O . GLY A 1 92 ? 46.338 4.342 -13.924 1.00 41.56 92 GLY A O 1
ATOM 684 N N . PRO A 1 93 ? 48.431 3.693 -14.418 1.00 48.03 93 PRO A N 1
ATOM 685 C CA . PRO A 1 93 ? 49.377 2.717 -14.944 1.00 48.03 93 PRO A CA 1
ATOM 686 C C . PRO A 1 93 ? 50.768 2.699 -14.277 1.00 48.03 93 PRO A C 1
ATOM 688 O O . PRO A 1 93 ? 51.182 3.585 -13.533 1.00 48.03 93 PRO A O 1
ATOM 691 N N . SER A 1 94 ? 51.467 1.629 -14.631 1.00 50.47 94 SER A N 1
ATOM 692 C CA . SER A 1 94 ? 52.827 1.208 -14.324 1.00 50.47 94 SER A CA 1
ATOM 693 C C . SER A 1 94 ? 53.928 2.256 -14.515 1.00 50.47 94 SER A C 1
ATOM 695 O O . SER A 1 94 ? 53.963 2.965 -15.522 1.00 50.47 94 SER A O 1
ATOM 697 N N . ARG A 1 95 ? 54.927 2.212 -13.623 1.00 40.09 95 ARG A N 1
ATOM 698 C CA . ARG A 1 95 ? 56.342 2.421 -13.967 1.00 40.09 95 ARG A CA 1
ATOM 699 C C . ARG A 1 95 ? 57.248 1.732 -12.934 1.00 40.09 95 ARG A C 1
ATOM 701 O O . ARG A 1 95 ? 57.428 2.224 -11.830 1.00 40.09 95 ARG A O 1
ATOM 708 N N . GLU A 1 96 ? 57.790 0.594 -13.340 1.00 42.50 96 GLU A N 1
ATOM 709 C CA . GLU A 1 96 ? 59.045 -0.028 -12.885 1.00 42.50 96 GLU A CA 1
ATOM 710 C C . GLU A 1 96 ? 59.951 -0.119 -14.136 1.00 42.50 96 GLU A C 1
ATOM 712 O O . GLU A 1 96 ? 59.408 -0.010 -15.246 1.00 42.50 96 GLU A O 1
ATOM 717 N N . PRO A 1 97 ? 61.261 -0.420 -14.048 1.00 53.19 97 PRO A N 1
ATOM 718 C CA . PRO A 1 97 ? 62.187 -0.374 -12.906 1.00 53.19 97 PRO A CA 1
ATOM 719 C C . PRO A 1 97 ? 63.513 0.367 -13.237 1.00 53.19 97 PRO A C 1
ATOM 721 O O . PRO A 1 97 ? 63.753 0.726 -14.388 1.00 53.19 97 PRO A O 1
ATOM 724 N N . GLU A 1 98 ? 64.333 0.620 -12.210 1.00 40.28 98 GLU A N 1
ATOM 725 C CA . GLU A 1 98 ? 65.789 0.346 -12.058 1.00 40.28 98 GLU A CA 1
ATOM 726 C C . GLU A 1 98 ? 66.347 1.112 -10.847 1.00 40.28 98 GLU A C 1
ATOM 728 O O . GLU A 1 98 ? 66.128 2.343 -10.750 1.00 40.28 98 GLU A O 1
#

pLDDT: mean 78.03, std 21.21, range [38.56, 96.19]

Foldseek 3Di:
DKWKDKPVGDIDDDPDPVVRVVSQQVVQVPDDFFIKMWIWDWDFDPPPDGDTDTPGTQWMWGHHPVGIDIDGPPPDDPDPPPDDPPDPDPDDDDDDDD

Secondary structure (DSSP, 8-state):
-EEEEETTS-EEEES-HHHHHHHHHHHHHTSPTT-EEEEEEEEEE-SSS-EEEEEEEEEEEEEETTEEEEE----S-SSS--S---------------

Organism: NCBI:txid1993

Radius of gyration: 20.97 Å; chains: 1; bounding box: 80×24×38 Å

Sequence (98 aa):
MYAWDVGNGQSGVTDDMDAAIANVELALRGASTGVRGAVRLVTVSMCGRSEYIDLGIVGEARRGDGGVLWTRRSSWWGTAYSSVQPNSERAGPSREPE